Protein AF-A0A7S1K9F6-F1 (afdb_monomer)

Organism: NCBI:txid1169539

Radius of gyration: 15.95 Å; Cα contacts (8 Å, |Δi|>4): 197; chains: 1; bounding box: 47×37×34 Å

Solvent-accessible surface area (backbone atoms only — not comparable to full-atom values): 9310 Å² total; per-residue (Å²): 104,71,60,37,63,55,69,43,64,50,98,87,66,49,78,77,45,76,51,48,34,28,74,76,73,69,38,85,60,30,39,78,75,42,39,71,49,45,52,52,53,31,55,74,69,79,49,54,78,90,71,50,79,62,46,80,46,68,51,40,90,51,63,62,56,72,47,58,73,45,38,68,60,39,32,76,72,64,76,41,64,74,67,62,71,31,58,66,50,62,43,74,95,46,51,53,34,37,36,34,39,63,47,50,58,49,53,72,48,56,81,70,47,97,60,95,79,82,89,84,84,89,88,75,96,75,57,55,52,68,74,61,69,71,53,81,65,83,84,29,59,71,50,54,71,90,65,81,117

Nearest PDB structures (foldseek):
  1nf8-assembly1_A-2  TM=2.575E-01  e=3.996E+00  Pseudomonas aeruginosa

Mean predicted aligned error: 3.93 Å

pLDDT: mean 92.15, std 7.91, range [50.22, 98.25]

Secondary structure (DSSP, 8-state):
--S-EEEEE-TTS-EEEEEEHHHHH--TT--S--HHHHHHHHHHTT--GGG---EEE--TTS-HHHHHHHHHHHHHTTSS-GGGGSHHHH-TTS-EEEE-HHHHHHHHHHTT-SSSS-------S----HHHHT---TTSEEE-GGG--

Structure (mmCIF, N/CA/C/O backbone):
data_AF-A0A7S1K9F6-F1
#
_entry.id   AF-A0A7S1K9F6-F1
#
loop_
_atom_site.group_PDB
_atom_site.id
_atom_site.type_symbol
_atom_site.label_atom_id
_atom_site.label_alt_id
_atom_site.label_comp_id
_atom_site.label_asym_id
_atom_site.label_entity_id
_atom_site.label_seq_id
_atom_site.pdbx_PDB_ins_code
_atom_site.Cartn_x
_atom_site.Cartn_y
_atom_site.Cartn_z
_atom_site.occupancy
_atom_site.B_iso_or_equiv
_atom_site.auth_seq_id
_atom_site.auth_comp_id
_atom_site.auth_asym_id
_atom_site.auth_atom_id
_atom_site.pdbx_PDB_model_num
ATOM 1 N N . SER A 1 1 ? 1.361 3.140 -10.688 1.00 66.00 1 SER A N 1
ATOM 2 C CA . SER A 1 1 ? -0.006 3.671 -10.829 1.00 66.00 1 SER A CA 1
ATOM 3 C C . SER A 1 1 ? 0.037 5.186 -10.764 1.00 66.00 1 SER A C 1
ATOM 5 O O . SER A 1 1 ? 1.006 5.705 -10.221 1.00 66.00 1 SER A O 1
ATOM 7 N N . HIS A 1 2 ? -0.964 5.869 -11.315 1.00 76.06 2 HIS A N 1
ATOM 8 C CA . HIS A 1 2 ? -1.337 7.203 -10.840 1.00 76.06 2 HIS A CA 1
ATOM 9 C C . HIS A 1 2 ? -2.179 7.023 -9.564 1.00 76.06 2 HIS A C 1
ATOM 11 O O . HIS A 1 2 ? -2.816 5.978 -9.427 1.00 76.06 2 HIS A O 1
ATOM 17 N N . ASP A 1 3 ? -2.120 7.969 -8.631 1.00 90.31 3 ASP A N 1
ATOM 18 C CA . ASP A 1 3 ? -2.831 7.952 -7.337 1.00 90.31 3 ASP A CA 1
ATOM 19 C C . ASP A 1 3 ? -2.247 6.979 -6.295 1.00 90.31 3 ASP A C 1
ATOM 21 O O . ASP A 1 3 ? -2.897 6.041 -5.836 1.00 90.31 3 ASP A O 1
ATOM 25 N N . ALA A 1 4 ? -0.989 7.198 -5.899 1.00 95.62 4 ALA A N 1
ATOM 26 C CA . ALA A 1 4 ? -0.436 6.509 -4.735 1.00 95.62 4 ALA A CA 1
ATOM 27 C C . ALA A 1 4 ? -1.167 6.939 -3.451 1.00 95.62 4 ALA A C 1
ATOM 29 O O . ALA A 1 4 ? -1.311 8.130 -3.166 1.00 95.62 4 ALA A O 1
ATOM 30 N N . ALA A 1 5 ? -1.598 5.959 -2.662 1.00 96.44 5 ALA A N 1
ATOM 31 C CA . ALA A 1 5 ? -2.277 6.155 -1.390 1.00 96.44 5 ALA A CA 1
ATOM 32 C C . ALA A 1 5 ? -1.915 5.024 -0.420 1.00 96.44 5 ALA A C 1
ATOM 34 O O . ALA A 1 5 ? -1.525 3.934 -0.844 1.00 96.44 5 ALA A O 1
ATOM 35 N N . CYS A 1 6 ? -2.053 5.274 0.879 1.00 96.81 6 CYS A N 1
ATOM 36 C CA . CYS A 1 6 ? -1.874 4.259 1.910 1.00 96.81 6 CYS A CA 1
ATOM 37 C C . CYS A 1 6 ? -2.853 4.471 3.067 1.00 96.81 6 CYS A C 1
ATOM 39 O O . CYS A 1 6 ? -3.421 5.553 3.242 1.00 96.81 6 CYS A O 1
ATOM 41 N N . CYS A 1 7 ? -3.039 3.424 3.864 1.00 96.94 7 CYS A N 1
ATOM 42 C CA . CYS A 1 7 ? -3.749 3.495 5.131 1.00 96.94 7 CYS A CA 1
ATOM 43 C C . CYS A 1 7 ? -3.041 2.630 6.176 1.00 96.94 7 CYS A C 1
ATOM 45 O O . CYS A 1 7 ? -2.337 1.682 5.826 1.00 96.94 7 CYS A O 1
ATOM 47 N N . ILE A 1 8 ? -3.237 2.965 7.450 1.00 97.94 8 ILE A N 1
ATOM 48 C CA . ILE A 1 8 ? -2.779 2.170 8.590 1.00 97.94 8 ILE A CA 1
ATOM 49 C C . ILE A 1 8 ? -4.010 1.708 9.356 1.00 97.94 8 ILE A C 1
ATOM 51 O O . ILE A 1 8 ? -4.857 2.515 9.748 1.00 97.94 8 ILE A O 1
ATOM 55 N N . VAL A 1 9 ? -4.075 0.402 9.585 1.00 95.94 9 VAL A N 1
ATOM 56 C CA . VAL A 1 9 ? -5.087 -0.254 10.408 1.00 95.94 9 VAL A CA 1
ATOM 57 C C . VAL A 1 9 ? -4.360 -1.025 11.501 1.00 95.94 9 VAL A C 1
ATOM 59 O O . VAL A 1 9 ? -3.366 -1.696 11.223 1.00 95.94 9 VAL A O 1
ATOM 62 N N . ASP A 1 10 ? -4.825 -0.910 12.740 1.00 95.62 10 ASP A N 1
ATOM 63 C CA . ASP A 1 10 ? -4.242 -1.660 13.850 1.00 95.62 10 ASP A CA 1
ATOM 64 C C . ASP A 1 10 ? -4.720 -3.123 13.892 1.00 95.62 10 ASP A C 1
ATOM 66 O O . ASP A 1 10 ? -5.578 -3.565 13.126 1.00 95.62 10 ASP A O 1
ATOM 70 N N . THR A 1 11 ? -4.177 -3.902 14.829 1.00 93.88 11 THR A N 1
ATOM 71 C CA . THR A 1 11 ? -4.524 -5.326 14.987 1.00 93.88 11 THR A CA 1
ATOM 72 C C . THR A 1 11 ? -5.950 -5.577 15.490 1.00 93.88 11 THR A C 1
ATOM 74 O O . THR A 1 11 ? -6.423 -6.711 15.416 1.00 93.88 11 THR A O 1
ATOM 77 N N . SER A 1 12 ? -6.650 -4.547 15.977 1.00 93.94 12 SER A N 1
ATOM 78 C CA . SER A 1 12 ? -8.070 -4.611 16.340 1.00 93.94 12 SER A CA 1
ATOM 79 C C . SER A 1 12 ? -9.001 -4.306 15.161 1.00 93.94 12 SER A C 1
ATOM 81 O O . SER A 1 12 ? -10.209 -4.515 15.269 1.00 93.94 12 SER A O 1
ATOM 83 N N . GLY A 1 13 ? -8.447 -3.845 14.033 1.00 90.44 13 GLY A N 1
ATOM 84 C CA . GLY A 1 13 ? -9.198 -3.396 12.865 1.00 90.44 13 GLY A CA 1
ATOM 85 C C . GLY A 1 13 ? -9.527 -1.900 12.879 1.00 90.44 13 GLY A C 1
ATOM 86 O O . GLY A 1 13 ? -10.276 -1.442 12.018 1.00 90.44 13 GLY A O 1
ATOM 87 N N . ALA A 1 14 ? -8.991 -1.122 13.825 1.00 92.81 14 ALA A N 1
ATOM 88 C CA . ALA A 1 14 ? -9.235 0.313 13.877 1.00 92.81 14 ALA A CA 1
ATOM 89 C C . ALA A 1 14 ? -8.390 1.047 12.829 1.00 92.81 14 ALA A C 1
ATOM 91 O O . ALA A 1 14 ? -7.176 0.861 12.737 1.00 92.81 14 ALA A O 1
ATOM 92 N N . HIS A 1 15 ? -9.034 1.915 12.050 1.00 93.94 15 HIS A N 1
ATOM 93 C CA . HIS A 1 15 ? -8.359 2.785 11.094 1.00 93.94 15 HIS A CA 1
ATOM 94 C C . HIS A 1 15 ? -7.632 3.920 11.828 1.00 93.94 15 HIS A C 1
ATOM 96 O O . HIS A 1 15 ? -8.273 4.770 12.452 1.00 93.94 15 HIS A O 1
ATOM 102 N N . LEU A 1 16 ? -6.305 3.961 11.715 1.00 96.81 16 LEU A N 1
ATOM 103 C CA . LEU A 1 16 ? -5.456 4.962 12.363 1.00 96.81 16 LEU A CA 1
ATOM 104 C C . LEU A 1 16 ? -5.086 6.116 11.426 1.00 96.81 16 LEU A C 1
ATOM 106 O O . LEU A 1 16 ? -5.004 7.262 11.860 1.00 96.81 16 LEU A O 1
ATOM 110 N N . TYR A 1 17 ? -4.883 5.824 10.140 1.00 97.44 17 TYR A N 1
ATOM 111 C CA . TYR A 1 17 ? -4.437 6.801 9.148 1.00 97.44 17 TYR A CA 1
ATOM 112 C C . TYR A 1 17 ? -4.911 6.431 7.740 1.00 97.44 17 TYR A C 1
ATOM 114 O O . TYR A 1 17 ? -4.945 5.253 7.395 1.00 97.44 17 TYR A O 1
ATOM 122 N N . GLY A 1 18 ? -5.193 7.442 6.915 1.00 96.69 18 GLY A N 1
ATOM 123 C CA . GLY A 1 18 ? -5.427 7.307 5.479 1.00 96.69 18 GLY A CA 1
ATOM 124 C C . GLY A 1 18 ? -4.932 8.551 4.745 1.00 96.69 18 GLY A C 1
ATOM 125 O O . GLY A 1 18 ? -5.219 9.673 5.171 1.00 96.69 18 GLY A O 1
ATOM 126 N N . GLY A 1 19 ? -4.185 8.363 3.657 1.00 96.50 19 GLY A N 1
ATOM 127 C CA . GLY A 1 19 ? -3.546 9.467 2.950 1.00 96.50 19 GLY A CA 1
ATOM 128 C C . GLY A 1 19 ? -3.269 9.195 1.481 1.00 96.50 19 GLY A C 1
ATOM 129 O O . GLY A 1 19 ? -3.047 8.061 1.061 1.00 96.50 19 GLY A O 1
ATOM 130 N N . GLU A 1 20 ? -3.258 10.277 0.710 1.00 97.38 20 GLU A N 1
ATOM 131 C CA . GLU A 1 20 ? -2.981 10.296 -0.725 1.00 97.38 20 GLU A CA 1
ATOM 132 C C . GLU A 1 20 ? -1.678 11.063 -0.971 1.00 97.38 20 GLU A C 1
ATOM 134 O O . GLU A 1 20 ? -1.534 12.206 -0.517 1.00 97.38 20 GLU A O 1
ATOM 139 N N . LYS A 1 21 ? -0.751 10.480 -1.740 1.00 97.06 21 LYS A N 1
ATOM 140 C CA . LYS A 1 21 ? 0.565 11.074 -2.014 1.00 97.06 21 LYS A CA 1
ATOM 141 C C . LYS A 1 21 ? 0.447 12.461 -2.638 1.00 97.06 21 LYS A C 1
ATOM 143 O O . LYS A 1 21 ? 1.154 13.375 -2.231 1.00 97.06 21 LYS A O 1
ATOM 148 N N . GLU A 1 22 ? -0.506 12.672 -3.547 1.00 97.19 22 GLU A N 1
ATOM 149 C CA . GLU A 1 22 ? -0.694 13.977 -4.193 1.00 97.19 22 GLU A CA 1
ATOM 150 C C . GLU A 1 22 ? -1.031 15.121 -3.213 1.00 97.19 22 GLU A C 1
ATOM 152 O O . GLU A 1 22 ? -0.739 16.290 -3.492 1.00 97.19 22 GLU A O 1
ATOM 157 N N . ARG A 1 23 ? -1.601 14.819 -2.034 1.00 96.69 23 ARG A N 1
ATOM 158 C CA . ARG A 1 23 ? -1.840 15.825 -0.982 1.00 96.69 23 ARG A CA 1
ATOM 159 C C . ARG A 1 23 ? -0.544 16.231 -0.288 1.00 96.69 23 ARG A C 1
ATOM 161 O O . ARG A 1 23 ? -0.401 17.413 0.041 1.00 96.69 23 ARG A O 1
ATOM 168 N N . LEU A 1 24 ? 0.366 15.274 -0.106 1.00 95.88 24 LEU A N 1
ATOM 169 C CA . LEU A 1 24 ? 1.683 15.459 0.497 1.00 95.88 24 LEU A CA 1
ATOM 170 C C . LEU A 1 24 ? 2.639 16.161 -0.474 1.00 95.88 24 LEU A C 1
ATOM 172 O O . LEU A 1 24 ? 3.146 17.240 -0.172 1.00 95.88 24 LEU A O 1
ATOM 176 N N . SER A 1 25 ? 2.819 15.600 -1.669 1.00 95.88 25 SER A N 1
ATOM 177 C CA . SER A 1 25 ? 3.785 16.083 -2.659 1.00 95.88 25 SER A CA 1
ATOM 178 C C . SER A 1 25 ? 3.324 17.329 -3.413 1.00 95.88 25 SER A C 1
ATOM 180 O O . SER A 1 25 ? 4.134 18.031 -4.019 1.00 95.88 25 SER A O 1
ATOM 182 N N . ARG A 1 26 ? 2.016 17.629 -3.378 1.00 96.50 26 ARG A N 1
ATOM 183 C CA . ARG A 1 26 ? 1.373 18.709 -4.149 1.00 96.50 26 ARG A CA 1
ATOM 184 C C . ARG A 1 26 ? 1.469 18.509 -5.666 1.00 96.50 26 ARG A C 1
ATOM 186 O O . ARG A 1 26 ? 1.198 19.447 -6.421 1.00 96.50 26 ARG A O 1
ATOM 193 N N . VAL A 1 27 ? 1.815 17.304 -6.115 1.00 96.00 27 VAL A N 1
ATOM 194 C CA . VAL A 1 27 ? 1.825 16.904 -7.521 1.00 96.00 27 VAL A CA 1
ATOM 195 C C . VAL A 1 27 ? 0.550 16.123 -7.791 1.00 96.00 27 VAL A C 1
ATOM 197 O O . VAL A 1 27 ? 0.290 15.101 -7.173 1.00 96.00 27 VAL A O 1
ATOM 200 N N . LYS A 1 28 ? -0.277 16.618 -8.707 1.00 96.69 28 LYS A N 1
ATOM 201 C CA . LYS A 1 28 ? -1.540 15.962 -9.047 1.00 96.69 28 LYS A CA 1
ATOM 202 C C . LYS A 1 28 ? -1.277 14.575 -9.650 1.00 96.69 28 LYS A C 1
ATOM 204 O O . LYS A 1 28 ? -0.464 14.466 -10.567 1.00 96.69 28 LYS A O 1
ATOM 209 N N . HIS A 1 29 ? -2.011 13.570 -9.182 1.00 94.25 29 HIS A N 1
ATOM 210 C CA . HIS A 1 29 ? -1.913 12.161 -9.562 1.00 94.25 29 HIS A CA 1
ATOM 211 C C . HIS A 1 29 ? -0.550 11.526 -9.276 1.00 94.25 29 HIS A C 1
ATOM 213 O O . HIS A 1 29 ? -0.121 10.620 -9.999 1.00 94.25 29 HIS A O 1
ATOM 219 N N . ASP A 1 30 ? 0.145 12.011 -8.244 1.00 95.38 30 ASP A N 1
ATOM 220 C CA . ASP A 1 30 ? 1.468 11.504 -7.902 1.00 95.38 30 ASP A CA 1
ATOM 221 C C . ASP A 1 30 ? 1.440 10.004 -7.594 1.00 95.38 30 ASP A C 1
ATOM 223 O O . ASP A 1 30 ? 0.557 9.487 -6.905 1.00 95.38 30 ASP A O 1
ATOM 227 N N . GLY A 1 31 ? 2.428 9.312 -8.141 1.00 92.25 31 GLY A N 1
ATOM 228 C CA . GLY A 1 31 ? 2.592 7.872 -8.067 1.00 92.25 31 GLY A CA 1
ATOM 229 C C . GLY A 1 31 ? 4.067 7.507 -7.951 1.00 92.25 31 GLY A C 1
ATOM 230 O O . GLY A 1 31 ? 4.892 8.311 -7.522 1.00 92.25 31 GLY A O 1
ATOM 231 N N . GLY A 1 32 ? 4.416 6.294 -8.374 1.00 91.50 32 GLY A N 1
ATOM 232 C CA . GLY A 1 32 ? 5.794 5.805 -8.288 1.00 91.50 32 GLY A CA 1
ATOM 233 C C . GLY A 1 32 ? 6.144 5.346 -6.874 1.00 91.50 32 GLY A C 1
ATOM 234 O O . GLY A 1 32 ? 5.395 4.556 -6.304 1.00 91.50 32 GLY A O 1
ATOM 235 N N . GLU A 1 33 ? 7.283 5.809 -6.360 1.00 92.81 33 GLU A N 1
ATOM 236 C CA . GLU A 1 33 ? 7.729 5.558 -4.984 1.00 92.81 33 GLU A CA 1
ATOM 237 C C . GLU A 1 33 ? 6.777 6.179 -3.950 1.00 92.81 33 GLU A C 1
ATOM 239 O O . GLU A 1 33 ? 6.044 7.120 -4.257 1.00 92.81 33 GLU A O 1
ATOM 244 N N . VAL A 1 34 ? 6.736 5.607 -2.755 1.00 95.00 34 VAL A N 1
ATOM 245 C CA . VAL A 1 34 ? 5.792 5.908 -1.672 1.00 95.00 34 VAL A CA 1
ATOM 246 C C . VAL A 1 34 ? 6.493 6.116 -0.330 1.00 95.00 34 VAL A C 1
ATOM 248 O O . VAL A 1 34 ? 5.814 6.209 0.687 1.00 95.00 34 VAL A O 1
ATOM 251 N N . ASP A 1 35 ? 7.823 6.182 -0.303 1.00 95.62 35 ASP A N 1
ATOM 252 C CA . ASP A 1 35 ? 8.626 6.347 0.911 1.00 95.62 35 ASP A CA 1
ATOM 253 C C . ASP A 1 35 ? 8.215 7.578 1.722 1.00 95.62 35 ASP A C 1
ATOM 255 O O . ASP A 1 35 ? 8.027 7.475 2.932 1.00 95.62 35 ASP A O 1
ATOM 259 N N . ASP A 1 36 ? 7.981 8.711 1.060 1.00 95.75 36 ASP A N 1
ATOM 260 C CA . ASP A 1 36 ? 7.513 9.948 1.689 1.00 95.75 36 ASP A CA 1
ATOM 261 C C . ASP A 1 36 ? 6.122 9.804 2.328 1.00 95.75 36 ASP A C 1
ATOM 263 O O . ASP A 1 36 ? 5.880 10.259 3.449 1.00 95.75 36 ASP A O 1
ATOM 267 N N . LEU A 1 37 ? 5.203 9.146 1.622 1.00 97.44 37 LEU A N 1
ATOM 268 C CA . LEU A 1 37 ? 3.854 8.876 2.099 1.00 97.44 37 LEU A CA 1
ATOM 269 C C . LEU A 1 37 ? 3.864 7.900 3.284 1.00 97.44 37 LEU A C 1
ATOM 271 O O . LEU A 1 37 ? 3.136 8.111 4.253 1.00 97.44 37 LEU A O 1
ATOM 275 N N . VAL A 1 38 ? 4.681 6.849 3.217 1.00 97.44 38 VAL A N 1
ATOM 276 C CA . VAL A 1 38 ? 4.808 5.829 4.268 1.00 97.44 38 VAL A CA 1
ATOM 277 C C . VAL A 1 38 ? 5.454 6.420 5.520 1.00 97.44 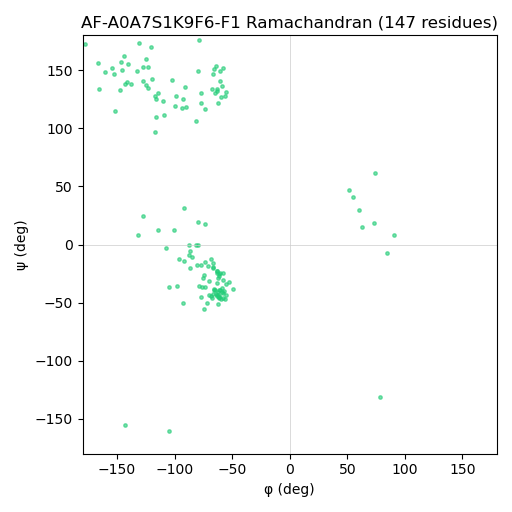38 VAL A C 1
ATOM 279 O O . VAL A 1 38 ? 4.936 6.210 6.618 1.00 97.44 38 VAL A O 1
ATOM 282 N N . ASP A 1 39 ? 6.525 7.203 5.370 1.00 97.25 39 ASP A N 1
ATOM 283 C CA . ASP A 1 39 ? 7.178 7.914 6.476 1.00 97.25 39 ASP A CA 1
ATOM 284 C C . ASP A 1 39 ? 6.197 8.851 7.193 1.00 97.25 39 ASP A C 1
ATOM 286 O O . ASP A 1 39 ? 6.065 8.826 8.422 1.00 97.25 39 ASP A O 1
ATOM 290 N N . GLN A 1 40 ? 5.423 9.626 6.426 1.00 97.81 40 GLN A N 1
ATOM 291 C CA . GLN A 1 40 ? 4.426 10.531 6.987 1.00 97.81 40 GLN A CA 1
ATOM 292 C C . GLN A 1 40 ? 3.283 9.776 7.683 1.00 97.81 40 GLN A C 1
ATOM 294 O O . GLN A 1 40 ? 2.831 10.214 8.746 1.00 97.81 40 GLN A O 1
ATOM 299 N N . ALA A 1 41 ? 2.829 8.653 7.121 1.00 98.12 41 ALA A N 1
ATOM 300 C CA . ALA A 1 41 ? 1.792 7.818 7.717 1.00 98.12 41 ALA A CA 1
ATOM 301 C C . ALA A 1 41 ? 2.241 7.242 9.068 1.00 98.12 41 ALA A C 1
ATOM 303 O O . ALA A 1 41 ? 1.545 7.429 10.066 1.00 98.12 41 ALA A O 1
ATOM 304 N N . LEU A 1 42 ? 3.422 6.617 9.124 1.00 98.25 42 LEU A N 1
ATOM 305 C CA . LEU A 1 42 ? 3.994 6.053 10.352 1.00 98.25 42 LEU A CA 1
ATOM 306 C C . LEU A 1 42 ? 4.231 7.132 11.416 1.00 98.25 42 LEU A C 1
ATOM 308 O O . LEU A 1 42 ? 3.786 6.990 12.556 1.00 98.25 42 LEU A O 1
ATOM 312 N N . THR A 1 43 ? 4.818 8.265 11.019 1.00 98.12 43 THR A N 1
ATOM 313 C CA . THR A 1 43 ? 5.034 9.415 11.909 1.00 98.12 43 THR A CA 1
ATOM 314 C C . THR A 1 43 ? 3.720 9.939 12.495 1.00 98.12 43 THR A C 1
ATOM 316 O O . THR A 1 43 ? 3.670 10.329 13.660 1.00 98.12 43 THR A O 1
ATOM 319 N N . SER A 1 44 ? 2.630 9.944 11.718 1.00 97.88 44 SER A N 1
ATOM 320 C CA . SER A 1 44 ? 1.332 10.459 12.180 1.00 97.88 44 SER A CA 1
ATOM 321 C C . SER A 1 44 ? 0.688 9.633 13.299 1.00 97.88 44 SER A C 1
ATOM 323 O O . SER A 1 44 ? -0.172 10.152 14.012 1.00 97.88 44 SER A O 1
ATOM 325 N N . VAL A 1 45 ? 1.114 8.377 13.462 1.00 98.00 45 VAL A N 1
ATOM 326 C CA . VAL A 1 45 ? 0.606 7.438 14.473 1.00 98.00 45 VAL A CA 1
ATOM 327 C C . VAL A 1 45 ? 1.668 7.057 15.513 1.00 98.00 45 VAL A C 1
ATOM 329 O O . VAL A 1 45 ? 1.442 6.130 16.283 1.00 98.00 45 VAL A O 1
ATOM 332 N N . ASP A 1 46 ? 2.795 7.782 15.553 1.00 98.06 46 ASP A N 1
ATOM 333 C CA . ASP A 1 46 ? 3.935 7.533 16.454 1.00 98.06 46 ASP A CA 1
ATOM 334 C C . ASP A 1 46 ? 4.491 6.097 16.340 1.00 98.06 46 ASP A C 1
ATOM 336 O O . ASP A 1 46 ? 4.808 5.451 17.337 1.00 98.06 46 ASP A O 1
ATOM 340 N N . ALA A 1 47 ? 4.572 5.583 15.107 1.00 97.62 47 ALA A N 1
ATOM 341 C CA . ALA A 1 47 ? 5.066 4.244 14.791 1.00 97.62 47 ALA A CA 1
ATOM 342 C C . ALA A 1 47 ? 6.285 4.285 13.861 1.00 97.62 47 ALA A C 1
ATOM 344 O O . ALA A 1 47 ? 6.632 5.311 13.274 1.00 97.62 47 ALA A O 1
ATOM 345 N N . THR A 1 48 ? 6.920 3.130 13.698 1.00 97.12 48 THR A N 1
ATOM 346 C CA . THR A 1 48 ? 8.057 2.899 12.804 1.00 97.12 48 THR A CA 1
ATOM 347 C C . THR A 1 48 ? 7.826 1.653 11.947 1.00 97.12 48 THR A C 1
ATOM 349 O O . THR A 1 48 ? 6.865 0.913 12.152 1.00 97.12 48 THR A O 1
ATOM 352 N N . LEU A 1 49 ? 8.714 1.385 10.980 1.00 96.19 49 LEU A N 1
ATOM 353 C CA . LEU A 1 49 ? 8.642 0.153 10.182 1.00 96.19 49 LEU A CA 1
ATOM 354 C C . LEU A 1 49 ? 8.704 -1.121 11.039 1.00 96.19 49 LEU A C 1
ATOM 356 O O . LEU A 1 49 ? 8.095 -2.119 10.662 1.00 96.19 49 LEU A O 1
ATOM 360 N N . ASP A 1 50 ? 9.390 -1.087 12.185 1.00 96.50 50 ASP A N 1
ATOM 361 C CA . ASP A 1 50 ? 9.510 -2.240 13.087 1.00 96.50 50 ASP A CA 1
ATOM 362 C C . ASP A 1 50 ? 8.164 -2.626 13.731 1.00 96.50 50 ASP A C 1
ATOM 364 O O . ASP A 1 50 ? 7.984 -3.767 14.159 1.00 96.50 50 ASP A O 1
ATOM 368 N N . ASP A 1 51 ? 7.198 -1.702 13.758 1.00 97.12 51 ASP A N 1
ATOM 369 C CA . ASP A 1 51 ? 5.847 -1.929 14.277 1.00 97.12 51 ASP A CA 1
ATOM 370 C C . ASP A 1 51 ? 4.902 -2.541 13.221 1.00 97.12 51 ASP A C 1
ATOM 372 O O . ASP A 1 51 ? 3.792 -2.983 13.538 1.00 97.12 51 ASP A O 1
ATOM 376 N N . VAL A 1 52 ? 5.320 -2.588 11.950 1.00 97.62 52 VAL A N 1
ATOM 377 C CA . VAL A 1 52 ? 4.490 -3.066 10.839 1.00 97.62 52 VAL A CA 1
ATOM 378 C C . VAL A 1 52 ? 4.516 -4.593 10.770 1.00 97.62 52 VAL A C 1
ATOM 380 O O . VAL A 1 52 ? 5.471 -5.214 10.308 1.00 97.62 52 VAL A O 1
ATOM 383 N N . ALA A 1 53 ? 3.412 -5.220 11.175 1.00 96.94 53 ALA A N 1
ATOM 384 C CA . ALA A 1 53 ? 3.280 -6.679 11.165 1.00 96.94 53 ALA A CA 1
ATOM 385 C C . ALA A 1 53 ? 3.065 -7.279 9.761 1.00 96.94 53 ALA A C 1
ATOM 387 O O . ALA A 1 53 ? 3.403 -8.440 9.520 1.00 96.94 53 ALA A O 1
ATOM 388 N N . MET A 1 54 ? 2.448 -6.524 8.849 1.00 96.50 54 MET A N 1
ATOM 389 C CA . MET A 1 54 ? 2.123 -6.967 7.495 1.00 96.50 54 MET A CA 1
ATOM 390 C C . MET A 1 54 ? 1.882 -5.767 6.585 1.00 96.50 54 MET A C 1
ATOM 392 O O . MET A 1 54 ? 1.340 -4.752 7.015 1.00 96.50 54 MET A O 1
ATOM 396 N N . VAL A 1 55 ? 2.215 -5.928 5.309 1.00 96.94 55 VAL A N 1
ATOM 397 C CA . VAL A 1 55 ? 1.932 -4.954 4.257 1.00 96.94 55 VAL A CA 1
ATOM 398 C C . VAL A 1 55 ? 0.979 -5.573 3.235 1.00 96.94 55 VAL A C 1
ATOM 400 O O . VAL A 1 55 ? 1.229 -6.655 2.702 1.00 96.94 55 VAL A O 1
ATOM 403 N N . VAL A 1 56 ? -0.141 -4.894 2.981 1.00 96.00 56 VAL A N 1
ATOM 404 C CA . VAL A 1 56 ? -1.128 -5.278 1.963 1.00 96.00 56 VAL A CA 1
ATOM 405 C C . VAL A 1 56 ? -1.058 -4.267 0.829 1.00 96.00 56 VAL A C 1
ATOM 407 O O . VAL A 1 56 ? -1.202 -3.070 1.060 1.00 96.00 56 VAL A O 1
ATOM 410 N N . GLN A 1 57 ? -0.821 -4.738 -0.392 1.00 95.06 57 GLN A N 1
ATOM 411 C CA . GLN A 1 57 ? -0.572 -3.870 -1.542 1.00 95.06 57 GLN A CA 1
ATOM 412 C C . GLN A 1 57 ? -1.493 -4.222 -2.709 1.00 95.06 57 GLN A C 1
ATOM 414 O O . GLN A 1 57 ? -1.917 -5.366 -2.878 1.00 95.06 57 GLN A O 1
ATOM 419 N N . SER A 1 58 ? -1.783 -3.230 -3.547 1.00 94.12 58 SER A N 1
ATOM 420 C CA . SER A 1 58 ? -2.573 -3.404 -4.762 1.00 94.12 58 SER A CA 1
ATOM 421 C C . SER A 1 58 ? -2.031 -2.521 -5.879 1.00 94.12 58 SER A C 1
ATOM 423 O O . SER A 1 58 ? -1.669 -1.367 -5.650 1.00 94.12 58 SER A O 1
ATOM 425 N N . ASN A 1 59 ? -1.966 -3.059 -7.096 1.00 93.38 59 ASN A N 1
ATOM 426 C CA . ASN A 1 59 ? -1.618 -2.303 -8.292 1.00 93.38 59 ASN A CA 1
ATOM 427 C C . ASN A 1 59 ? -2.274 -2.946 -9.515 1.00 93.38 59 ASN A C 1
ATOM 429 O O . ASN A 1 59 ? -1.901 -4.038 -9.936 1.00 93.38 59 ASN A O 1
ATOM 433 N N . HIS A 1 60 ? -3.198 -2.221 -10.141 1.00 90.81 60 HIS A N 1
ATOM 434 C CA . HIS A 1 60 ? -3.945 -2.740 -11.284 1.00 90.81 60 HIS A CA 1
ATOM 435 C C . HIS A 1 60 ? -3.104 -2.872 -12.569 1.00 90.81 60 HIS A C 1
ATOM 437 O O . HIS A 1 60 ? -3.479 -3.597 -13.489 1.00 90.81 60 HIS A O 1
ATOM 443 N N . HIS A 1 61 ? -1.953 -2.192 -12.663 1.00 91.25 61 HIS A N 1
ATOM 444 C CA . HIS A 1 61 ? -1.119 -2.232 -13.871 1.00 91.25 61 HIS A CA 1
ATOM 445 C C . HIS A 1 61 ? -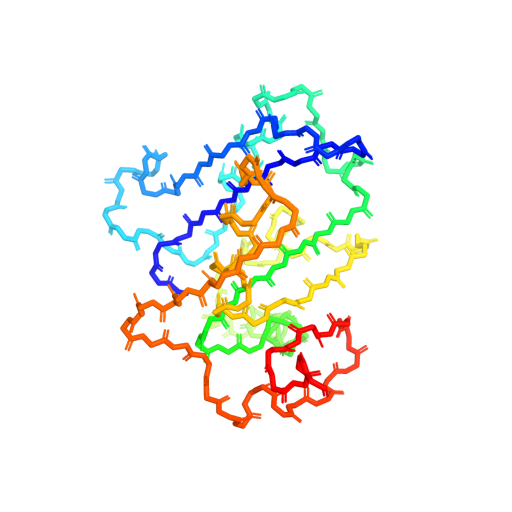0.272 -3.508 -13.973 1.00 91.25 61 HIS A C 1
ATOM 447 O O . HIS A 1 61 ? -0.005 -3.987 -15.077 1.00 91.25 61 HIS A O 1
ATOM 453 N N . PHE A 1 62 ? 0.207 -4.024 -12.840 1.00 91.25 62 PHE A N 1
ATOM 454 C CA . PHE A 1 62 ? 1.081 -5.191 -12.763 1.00 91.25 62 PHE A CA 1
ATOM 455 C C . PHE A 1 62 ? 1.168 -5.715 -11.326 1.00 91.25 62 PHE A C 1
ATOM 457 O O . PHE A 1 62 ? 1.028 -4.960 -10.369 1.00 91.25 62 PHE A O 1
ATOM 464 N N . ARG A 1 63 ? 1.502 -7.002 -11.198 1.00 92.00 63 ARG A N 1
ATOM 465 C CA . ARG A 1 63 ? 1.810 -7.666 -9.925 1.00 92.00 63 ARG A CA 1
ATOM 466 C C . ARG A 1 63 ? 3.047 -7.062 -9.257 1.00 92.00 63 ARG A C 1
ATOM 468 O O . ARG A 1 63 ? 4.081 -6.910 -9.912 1.00 92.00 63 ARG A O 1
ATOM 475 N N . ILE A 1 64 ? 2.950 -6.763 -7.965 1.00 93.00 64 ILE A N 1
ATOM 476 C CA . ILE A 1 64 ? 3.979 -6.027 -7.218 1.00 93.00 64 ILE A CA 1
ATOM 477 C C . ILE A 1 64 ? 5.163 -6.934 -6.885 1.00 93.00 64 ILE A C 1
ATOM 479 O O . ILE A 1 64 ? 6.297 -6.554 -7.165 1.00 93.00 64 ILE A O 1
ATOM 483 N N . ALA A 1 65 ? 4.936 -8.163 -6.413 1.00 91.81 65 ALA A N 1
ATOM 484 C CA . ALA A 1 65 ? 6.038 -9.050 -6.045 1.00 91.81 65 ALA A CA 1
ATOM 485 C C . ALA A 1 65 ? 6.984 -9.392 -7.224 1.00 91.81 65 ALA A C 1
ATOM 487 O O . ALA A 1 65 ? 8.196 -9.243 -7.071 1.00 91.81 65 ALA A O 1
ATOM 488 N N . PRO A 1 66 ? 6.506 -9.746 -8.441 1.00 92.19 66 PRO A N 1
ATOM 489 C CA . PRO A 1 66 ? 7.388 -9.909 -9.602 1.00 92.19 66 PRO A CA 1
ATOM 490 C C . PRO A 1 66 ? 8.128 -8.632 -10.017 1.00 92.19 66 PRO A C 1
ATOM 492 O O . PRO A 1 66 ? 9.185 -8.714 -10.649 1.00 92.19 66 PRO A O 1
ATOM 495 N N . PHE A 1 67 ? 7.544 -7.458 -9.757 1.00 92.56 67 PHE A N 1
ATOM 496 C CA . PHE A 1 67 ? 8.181 -6.175 -10.036 1.00 92.56 67 PHE A CA 1
ATOM 497 C C . PHE A 1 67 ? 9.329 -5.924 -9.055 1.00 92.56 67 PHE A C 1
ATOM 499 O O . PHE A 1 67 ? 10.452 -5.675 -9.496 1.00 92.56 67 PHE A O 1
ATOM 506 N N . GLU A 1 68 ? 9.075 -6.077 -7.756 1.00 93.25 68 GLU A N 1
ATOM 507 C CA . GLU A 1 68 ? 10.076 -5.929 -6.698 1.00 93.25 68 GLU A CA 1
ATOM 508 C C . GLU A 1 68 ? 11.230 -6.933 -6.845 1.00 93.25 68 GLU A C 1
ATOM 510 O O . GLU A 1 68 ? 12.387 -6.540 -6.717 1.00 93.25 68 GLU A O 1
ATOM 515 N N . ASP A 1 69 ? 10.960 -8.184 -7.238 1.00 92.38 69 ASP A N 1
ATOM 516 C CA . ASP A 1 69 ? 11.995 -9.200 -7.506 1.00 92.38 69 ASP A CA 1
ATOM 517 C C . ASP A 1 69 ? 13.031 -8.746 -8.547 1.00 92.38 69 ASP A C 1
ATOM 519 O O . ASP A 1 69 ? 14.211 -9.100 -8.492 1.00 92.38 69 ASP A O 1
ATOM 523 N N . ARG A 1 70 ? 12.588 -7.965 -9.537 1.00 94.44 70 ARG A N 1
ATOM 524 C CA . ARG A 1 70 ? 13.434 -7.467 -10.632 1.00 94.44 70 ARG A CA 1
ATOM 525 C C . ARG A 1 70 ? 14.051 -6.111 -10.315 1.00 94.44 70 ARG A C 1
ATOM 527 O O . ARG A 1 70 ? 14.971 -5.684 -11.019 1.00 94.44 70 ARG A O 1
ATOM 534 N N . LEU A 1 71 ? 13.554 -5.434 -9.285 1.00 94.88 71 LEU A N 1
ATOM 535 C CA . LEU A 1 71 ? 13.874 -4.049 -8.982 1.00 94.88 71 LEU A CA 1
ATOM 536 C C . LEU A 1 71 ? 15.355 -3.833 -8.636 1.00 94.88 71 LEU A C 1
ATOM 538 O O . LEU A 1 71 ? 15.933 -2.914 -9.216 1.00 94.88 71 LEU A O 1
ATOM 542 N N . PRO A 1 72 ? 16.039 -4.689 -7.839 1.00 95.12 72 PRO A N 1
ATOM 543 C CA . PRO A 1 72 ? 17.474 -4.530 -7.584 1.00 95.12 72 PRO A CA 1
ATOM 544 C C . PRO A 1 72 ? 18.314 -4.536 -8.866 1.00 95.12 72 PRO A C 1
ATOM 546 O O . PRO A 1 72 ? 19.218 -3.716 -9.040 1.00 95.12 72 PRO A O 1
ATOM 549 N N . TRP A 1 73 ? 17.989 -5.434 -9.802 1.00 96.81 73 TRP A N 1
ATOM 550 C CA . TRP A 1 73 ? 18.670 -5.479 -11.092 1.00 96.81 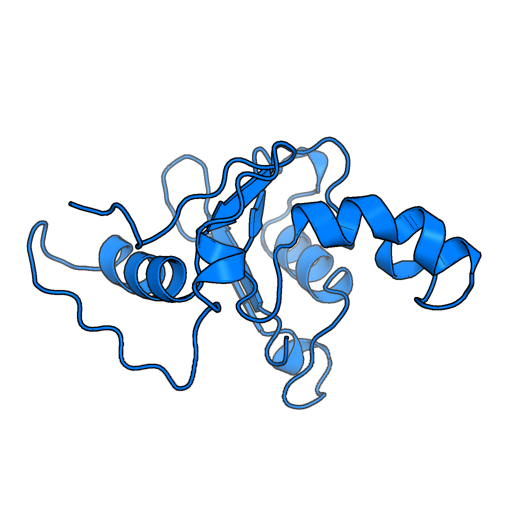73 TRP A CA 1
ATOM 551 C C . TRP A 1 73 ? 18.341 -4.237 -11.925 1.00 96.81 73 TRP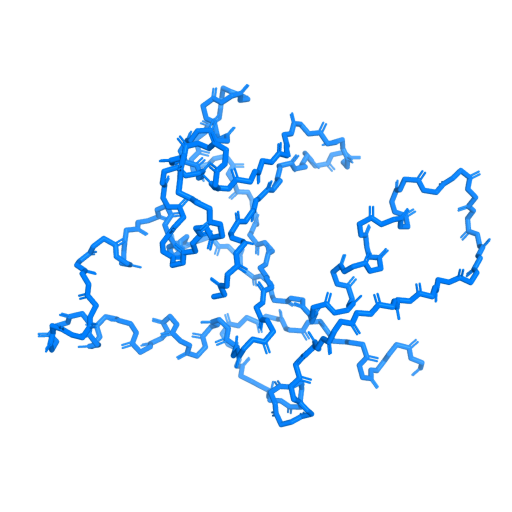 A C 1
ATOM 553 O O . TRP A 1 73 ? 19.253 -3.589 -12.432 1.00 96.81 73 TRP A O 1
ATOM 563 N N . ALA A 1 74 ? 17.069 -3.847 -12.011 1.00 96.75 74 ALA A N 1
ATOM 564 C CA . ALA A 1 74 ? 16.650 -2.673 -12.770 1.00 96.75 74 ALA A CA 1
ATOM 565 C C . ALA A 1 74 ? 17.280 -1.363 -12.248 1.00 96.75 74 ALA A C 1
ATOM 567 O O . ALA A 1 74 ? 17.724 -0.540 -13.051 1.00 96.75 74 ALA A O 1
ATOM 568 N N . VAL A 1 75 ? 17.401 -1.199 -10.927 1.00 97.06 75 VAL A N 1
ATOM 569 C CA . VAL A 1 75 ? 18.121 -0.082 -10.291 1.00 97.06 75 VAL A CA 1
ATOM 570 C C . VAL A 1 75 ? 19.607 -0.112 -10.652 1.00 97.06 75 VAL A C 1
ATOM 572 O O . VAL A 1 75 ? 20.160 0.914 -11.039 1.00 97.06 75 VAL A O 1
ATOM 575 N N . SER A 1 76 ? 20.259 -1.283 -10.622 1.00 97.12 76 SER A N 1
ATOM 576 C CA . SER A 1 76 ? 21.676 -1.401 -11.016 1.00 97.12 76 SER A CA 1
ATOM 577 C C . SER A 1 76 ? 21.941 -1.014 -12.478 1.00 97.12 76 SER A C 1
ATOM 579 O O . SER A 1 76 ? 23.042 -0.579 -12.810 1.00 97.12 76 SER A O 1
ATOM 581 N N . GLN A 1 77 ? 20.935 -1.163 -13.348 1.00 97.81 77 GLN A N 1
ATOM 582 C CA . GLN A 1 77 ? 20.987 -0.750 -14.754 1.00 97.81 77 GLN A CA 1
ATOM 583 C C . GLN A 1 77 ? 20.564 0.714 -14.968 1.00 97.81 77 GLN A C 1
ATOM 585 O O . GLN A 1 77 ? 20.561 1.192 -16.100 1.00 97.81 77 GLN A O 1
ATOM 590 N N . GLY A 1 78 ? 20.194 1.433 -13.904 1.00 96.69 78 GLY A N 1
ATOM 591 C CA . GLY A 1 78 ? 19.743 2.823 -13.973 1.00 96.69 78 GLY A CA 1
ATOM 592 C C . GLY A 1 78 ? 18.343 3.004 -14.565 1.00 96.69 78 GLY A C 1
ATOM 593 O O . GLY A 1 78 ? 18.005 4.108 -14.985 1.00 96.69 78 GLY A O 1
ATOM 594 N N . HIS A 1 79 ? 17.520 1.949 -14.621 1.00 96.25 79 HIS A N 1
ATOM 595 C CA . HIS A 1 79 ? 16.125 2.059 -15.067 1.00 96.25 79 HIS A CA 1
ATOM 596 C C . HIS A 1 79 ? 15.220 2.721 -14.023 1.00 96.25 79 HIS A C 1
ATOM 598 O O . HIS A 1 79 ? 14.221 3.333 -14.393 1.00 96.25 79 HIS A O 1
ATOM 604 N N . TYR A 1 80 ? 15.585 2.613 -12.744 1.00 95.38 80 TYR A N 1
ATOM 605 C CA . TYR A 1 80 ? 14.900 3.252 -11.624 1.00 95.38 80 TYR A CA 1
ATOM 606 C C . TYR A 1 80 ? 15.915 3.937 -10.698 1.00 95.38 80 TYR A C 1
ATOM 608 O O . TYR A 1 80 ? 17.051 3.459 -10.591 1.00 95.38 80 TYR A O 1
ATOM 616 N N . PRO A 1 81 ? 15.530 5.035 -10.022 1.00 94.88 81 PRO A N 1
ATOM 617 C CA . PRO A 1 81 ? 16.336 5.640 -8.966 1.00 94.88 81 PRO A CA 1
ATOM 618 C C . PRO A 1 81 ? 16.637 4.651 -7.824 1.00 94.88 81 PRO A C 1
ATOM 620 O O . PRO A 1 81 ? 15.812 3.780 -7.548 1.00 94.88 81 PRO A O 1
ATOM 623 N N . PRO A 1 82 ? 17.764 4.798 -7.102 1.00 95.00 82 PRO A N 1
ATOM 624 C CA . PRO A 1 82 ? 18.069 3.959 -5.940 1.00 95.00 82 PRO A CA 1
ATOM 625 C C . PRO A 1 82 ? 17.022 4.003 -4.819 1.00 95.00 82 PRO A C 1
ATOM 627 O O . PRO A 1 82 ? 16.916 3.044 -4.066 1.00 95.00 82 PRO A O 1
ATOM 630 N N . SER A 1 83 ? 16.234 5.074 -4.717 1.00 94.00 83 SER A N 1
ATOM 631 C CA . SER A 1 83 ? 15.152 5.207 -3.732 1.00 94.00 83 SER A CA 1
ATOM 632 C C . SER A 1 83 ? 14.036 4.171 -3.913 1.00 94.00 83 SER A C 1
ATOM 634 O O . SER A 1 83 ? 13.397 3.787 -2.941 1.00 94.00 83 SER A O 1
ATOM 636 N N . TYR A 1 84 ? 13.866 3.593 -5.108 1.00 95.06 84 TYR A N 1
ATOM 637 C CA . TYR A 1 84 ? 12.870 2.539 -5.341 1.00 95.06 84 TYR A CA 1
ATOM 638 C C . TYR A 1 84 ? 13.119 1.263 -4.524 1.00 95.06 84 TYR A C 1
ATOM 640 O O . TYR A 1 84 ? 12.188 0.493 -4.320 1.00 95.06 84 TYR A O 1
ATOM 648 N N . ILE A 1 85 ? 14.355 1.019 -4.077 1.00 95.44 85 ILE A N 1
ATOM 649 C CA . ILE A 1 85 ? 14.702 -0.112 -3.198 1.00 95.44 85 ILE A CA 1
ATOM 650 C C . ILE A 1 85 ? 14.844 0.305 -1.728 1.00 95.44 85 ILE A C 1
ATOM 652 O O . ILE A 1 85 ? 15.368 -0.467 -0.925 1.00 95.44 85 ILE A O 1
ATOM 656 N N . ASP A 1 86 ? 14.402 1.514 -1.372 1.00 95.19 86 ASP A N 1
ATOM 657 C CA . ASP A 1 86 ? 14.358 1.973 0.014 1.00 95.19 86 ASP A CA 1
ATOM 658 C C . ASP A 1 86 ? 13.439 1.066 0.860 1.00 95.19 86 ASP A C 1
ATOM 660 O O . ASP A 1 86 ? 12.386 0.643 0.368 1.00 95.19 86 ASP A O 1
ATOM 664 N N . PRO A 1 87 ? 13.788 0.744 2.120 1.00 94.62 87 PRO A N 1
ATOM 665 C CA . PRO A 1 87 ? 12.939 -0.062 2.996 1.00 94.62 87 PRO A CA 1
ATOM 666 C C . 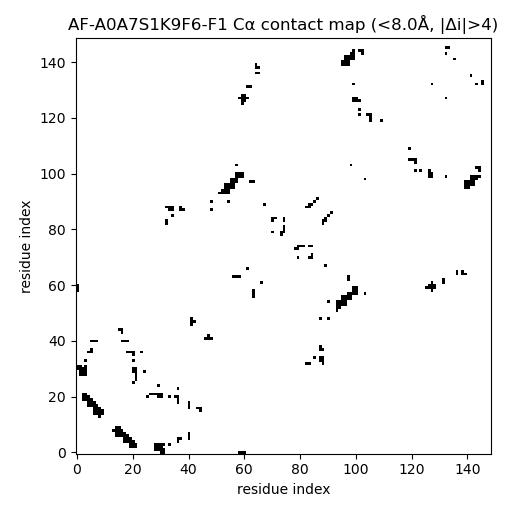PRO A 1 87 ? 11.498 0.442 3.146 1.00 94.62 87 PRO A C 1
ATOM 668 O O . PRO A 1 87 ? 10.600 -0.389 3.267 1.00 94.62 87 PRO A O 1
ATOM 671 N N . LEU A 1 88 ? 11.261 1.757 3.089 1.00 95.19 88 LEU A N 1
ATOM 672 C CA . LEU A 1 88 ? 9.920 2.357 3.132 1.00 95.19 88 LEU A CA 1
ATOM 673 C C . LEU A 1 88 ? 9.138 2.171 1.821 1.00 95.19 88 LEU A C 1
ATOM 675 O O . LEU A 1 88 ? 7.922 2.335 1.806 1.00 95.19 88 LEU A O 1
ATOM 679 N N . ASN A 1 89 ? 9.816 1.794 0.733 1.00 95.25 89 ASN A N 1
ATOM 680 C CA . ASN A 1 89 ? 9.206 1.447 -0.549 1.00 95.25 89 ASN A CA 1
ATOM 681 C C . ASN A 1 89 ? 8.936 -0.058 -0.680 1.00 95.25 89 ASN A C 1
ATOM 683 O O . ASN A 1 89 ? 7.835 -0.462 -1.050 1.00 95.25 89 ASN A O 1
ATOM 687 N N . ILE A 1 90 ? 9.943 -0.893 -0.399 1.00 94.31 90 ILE A N 1
ATOM 688 C CA . ILE A 1 90 ? 9.883 -2.344 -0.674 1.00 94.31 90 ILE A CA 1
ATOM 689 C C . ILE A 1 90 ? 9.471 -3.195 0.530 1.00 94.31 90 ILE A C 1
ATOM 691 O O . ILE A 1 90 ? 9.214 -4.396 0.372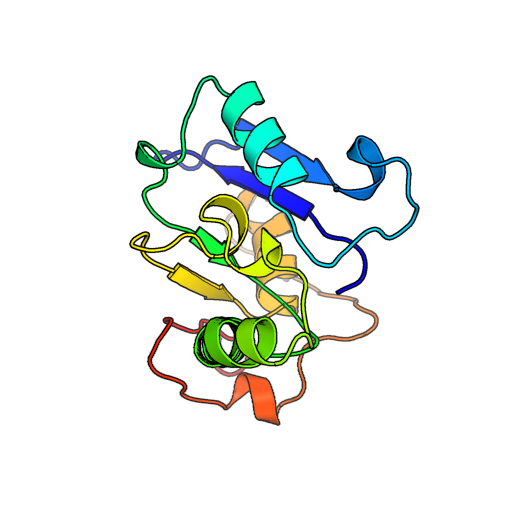 1.00 94.31 90 ILE A O 1
ATOM 695 N N . PHE A 1 91 ? 9.459 -2.609 1.732 1.00 94.62 91 PHE A N 1
ATOM 696 C CA . PHE A 1 91 ? 9.110 -3.280 2.988 1.00 94.62 91 PHE A CA 1
ATOM 697 C C . PHE A 1 91 ? 9.892 -4.588 3.192 1.00 94.62 91 PHE A C 1
ATOM 699 O O . PHE A 1 91 ? 9.332 -5.654 3.461 1.00 94.62 91 PHE A O 1
ATOM 706 N N . ALA A 1 92 ? 11.210 -4.533 2.977 1.00 89.12 92 ALA A N 1
ATOM 707 C CA . ALA A 1 92 ? 12.066 -5.714 3.006 1.00 89.12 92 ALA A CA 1
ATOM 708 C C . ALA A 1 92 ? 12.004 -6.417 4.373 1.00 89.12 92 ALA A C 1
ATOM 710 O O . ALA A 1 92 ? 12.241 -5.806 5.408 1.00 89.12 92 ALA A O 1
ATOM 711 N N . GLY A 1 93 ? 11.719 -7.721 4.365 1.00 90.12 93 GLY A N 1
ATOM 712 C CA . GLY A 1 93 ? 11.618 -8.532 5.584 1.00 90.12 93 GLY A CA 1
ATOM 713 C C . GLY A 1 93 ? 10.254 -8.491 6.280 1.00 90.12 93 GLY A C 1
ATOM 714 O O . GLY A 1 93 ? 10.034 -9.292 7.186 1.00 90.12 93 GLY A O 1
ATOM 715 N N . ILE A 1 94 ? 9.325 -7.641 5.834 1.00 94.94 94 ILE A N 1
ATOM 716 C CA . ILE A 1 94 ? 7.955 -7.590 6.354 1.00 94.94 94 ILE A CA 1
ATOM 717 C C . ILE A 1 94 ? 7.066 -8.529 5.517 1.00 94.94 94 ILE A C 1
ATOM 719 O O . ILE A 1 94 ? 7.166 -8.529 4.285 1.00 94.94 94 ILE A O 1
ATOM 723 N N . PRO A 1 95 ? 6.196 -9.351 6.139 1.00 94.50 95 PRO A N 1
ATOM 724 C CA . PRO A 1 95 ? 5.235 -10.174 5.411 1.00 94.50 95 PRO A CA 1
ATOM 725 C C . PRO A 1 95 ? 4.349 -9.339 4.481 1.00 94.50 95 PRO A C 1
ATOM 727 O O . PRO A 1 95 ? 3.762 -8.342 4.903 1.00 94.50 95 PRO A O 1
ATOM 730 N N . LYS A 1 96 ? 4.214 -9.775 3.225 1.00 94.19 96 LYS A N 1
ATOM 731 C CA . LYS A 1 96 ? 3.441 -9.072 2.196 1.00 94.19 96 LYS A CA 1
ATOM 732 C C . LYS A 1 96 ? 2.297 -9.910 1.648 1.00 94.19 96 LYS A C 1
ATOM 734 O O . LYS A 1 96 ? 2.440 -11.115 1.428 1.00 94.19 96 LYS A O 1
ATOM 739 N N . ARG A 1 97 ? 1.176 -9.241 1.386 1.00 93.69 97 ARG A N 1
ATOM 740 C CA . ARG A 1 97 ? 0.036 -9.769 0.635 1.00 93.69 97 ARG A CA 1
ATOM 741 C C . ARG A 1 97 ? -0.324 -8.818 -0.487 1.00 93.69 97 ARG A C 1
ATOM 743 O O . ARG A 1 97 ? -0.333 -7.603 -0.304 1.00 93.69 97 ARG 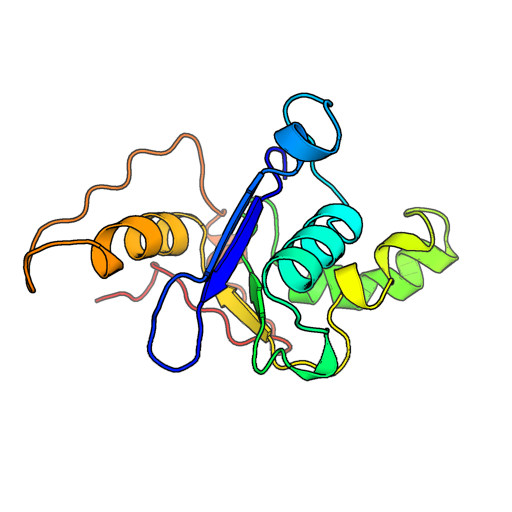A O 1
ATOM 750 N N . GLU A 1 98 ? -0.671 -9.382 -1.629 1.00 93.62 98 GLU A N 1
ATOM 751 C CA . GLU A 1 98 ? -1.251 -8.623 -2.726 1.00 93.62 98 GLU A CA 1
ATOM 752 C C . GLU A 1 98 ? -2.760 -8.863 -2.767 1.00 93.62 98 GLU A C 1
ATOM 754 O O . GLU A 1 98 ? -3.232 -9.981 -2.554 1.00 93.62 98 GLU A O 1
ATOM 759 N N . VAL A 1 99 ? -3.520 -7.818 -3.074 1.00 94.06 99 VAL A N 1
ATOM 760 C CA . VAL A 1 99 ? -4.963 -7.900 -3.319 1.00 94.06 99 VAL A CA 1
ATOM 761 C C . VAL A 1 99 ? -5.280 -7.310 -4.690 1.00 94.06 99 VAL A C 1
ATOM 763 O O . VAL A 1 99 ? -4.727 -6.273 -5.071 1.00 94.06 99 VAL A O 1
ATOM 766 N N . SER A 1 100 ? -6.159 -7.963 -5.452 1.00 94.12 100 SER A N 1
ATOM 767 C CA . SER A 1 100 ? -6.639 -7.407 -6.725 1.00 94.12 100 SER A CA 1
ATOM 768 C C . SER A 1 100 ? -7.350 -6.067 -6.510 1.00 94.12 100 SER A C 1
ATOM 770 O O . SER A 1 100 ? -7.995 -5.862 -5.481 1.00 94.12 100 SER A O 1
ATOM 772 N N . HIS A 1 101 ? -7.279 -5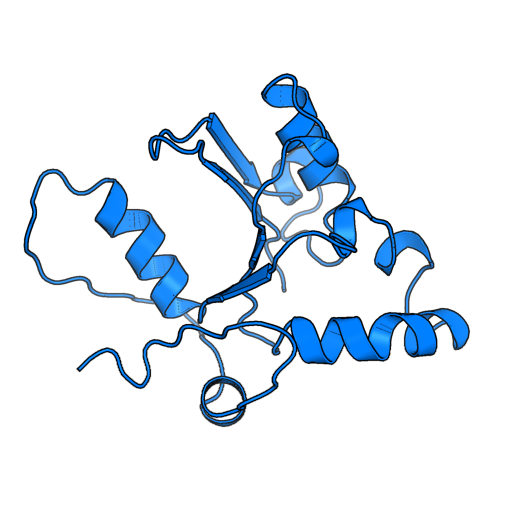.170 -7.485 1.00 94.88 101 HIS A N 1
ATOM 773 C CA . HIS A 1 101 ? -7.715 -3.783 -7.382 1.00 94.88 101 HIS A CA 1
ATOM 774 C C . HIS A 1 101 ? -9.198 -3.640 -7.042 1.00 94.88 101 HIS A C 1
ATOM 776 O O . HIS A 1 101 ? -9.563 -2.925 -6.110 1.00 94.88 101 HIS A O 1
ATOM 782 N N . HIS A 1 102 ? -10.068 -4.378 -7.730 1.00 94.88 102 HIS A N 1
ATOM 783 C CA . HIS A 1 102 ? -11.501 -4.343 -7.435 1.00 94.88 102 HIS A CA 1
ATOM 784 C C . HIS A 1 102 ? -11.845 -4.995 -6.090 1.00 94.88 102 HIS A C 1
ATOM 786 O O . HIS A 1 102 ? -12.761 -4.537 -5.405 1.00 94.88 102 HIS A O 1
ATOM 792 N N . LEU A 1 103 ? -11.084 -6.007 -5.661 1.00 94.38 103 LEU A N 1
ATOM 793 C CA . LEU A 1 103 ? -11.213 -6.552 -4.308 1.00 94.38 103 LEU A CA 1
ATOM 794 C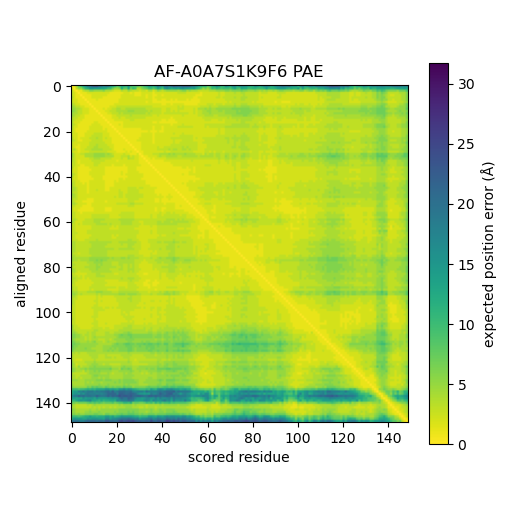 C . LEU A 1 103 ? -10.812 -5.510 -3.253 1.00 94.38 103 LEU A C 1
ATOM 796 O O . LEU A 1 103 ? -11.491 -5.390 -2.237 1.00 94.38 103 LEU A O 1
ATOM 800 N N . ALA A 1 104 ? -9.768 -4.715 -3.501 1.00 94.88 104 ALA A N 1
ATOM 801 C CA . ALA A 1 104 ? -9.398 -3.602 -2.627 1.00 94.88 104 ALA A CA 1
ATOM 802 C C . ALA A 1 104 ? -10.516 -2.545 -2.544 1.00 94.88 104 ALA A C 1
ATOM 804 O O . ALA A 1 104 ? -10.871 -2.122 -1.442 1.00 94.88 104 ALA A O 1
ATOM 805 N N . HIS A 1 105 ? -11.138 -2.185 -3.676 1.00 95.19 105 HIS A N 1
ATOM 806 C CA . HIS A 1 105 ? -12.325 -1.314 -3.691 1.00 95.19 105 HIS A CA 1
ATOM 807 C C . HIS A 1 105 ? -13.458 -1.882 -2.833 1.00 95.19 105 HIS A C 1
ATOM 809 O O . HIS A 1 105 ? -14.014 -1.161 -2.006 1.00 95.19 105 HIS A O 1
ATOM 815 N N . ALA A 1 106 ? -13.771 -3.173 -2.966 1.00 94.69 106 ALA A N 1
ATOM 816 C CA . ALA A 1 106 ? -14.797 -3.819 -2.150 1.00 94.69 106 ALA A CA 1
ATOM 817 C C . ALA A 1 106 ? -14.459 -3.784 -0.645 1.00 94.69 106 ALA A C 1
ATOM 819 O O . ALA A 1 106 ? -15.305 -3.415 0.170 1.00 94.69 106 ALA A O 1
ATOM 820 N N . TRP A 1 107 ? -13.216 -4.089 -0.260 1.00 92.50 107 TRP A N 1
ATOM 821 C CA . TRP A 1 107 ? -12.778 -4.036 1.141 1.00 92.50 107 TRP A CA 1
ATOM 822 C C . TRP A 1 107 ? -12.842 -2.635 1.747 1.00 92.50 107 TRP A C 1
ATOM 824 O O . TRP A 1 107 ? -13.152 -2.508 2.931 1.00 92.50 107 TRP A O 1
ATOM 834 N N . SER A 1 108 ? -12.602 -1.591 0.947 1.00 92.12 108 SER A N 1
ATOM 835 C CA . SER A 1 108 ? -12.656 -0.202 1.419 1.00 92.12 108 SER A CA 1
ATOM 836 C C . SER A 1 108 ? -14.040 0.211 1.936 1.00 92.12 108 SER A C 1
ATOM 838 O O . SER A 1 108 ? -14.134 1.096 2.786 1.00 92.12 108 SER A O 1
ATOM 840 N N . VAL A 1 109 ? -15.106 -0.448 1.463 1.00 91.88 109 VAL A N 1
ATOM 841 C CA . VAL A 1 109 ? -16.493 -0.143 1.844 1.00 91.88 109 VAL A CA 1
ATOM 842 C C . VAL A 1 109 ? -17.086 -1.163 2.813 1.00 91.88 109 VAL A C 1
ATOM 844 O O . VAL A 1 109 ? -17.819 -0.769 3.717 1.00 91.88 109 VAL A O 1
ATOM 847 N N . ILE A 1 110 ? -16.765 -2.457 2.669 1.00 91.88 110 ILE A N 1
ATOM 848 C CA . ILE A 1 110 ? -17.358 -3.528 3.492 1.00 91.88 110 ILE A CA 1
ATOM 849 C C . ILE A 1 110 ? -17.011 -3.348 4.972 1.00 91.88 110 ILE A C 1
ATOM 851 O O . ILE A 1 110 ? -17.875 -3.505 5.826 1.00 91.88 110 ILE A O 1
ATOM 855 N N . THR A 1 111 ? -15.773 -2.965 5.289 1.00 87.75 111 THR A N 1
ATOM 856 C CA . THR A 1 111 ? -15.314 -2.794 6.682 1.00 87.75 111 THR A CA 1
ATOM 857 C C . THR A 1 111 ? -15.994 -1.640 7.416 1.00 87.75 111 THR A C 1
ATOM 859 O O . THR A 1 111 ? -15.945 -1.572 8.641 1.00 87.75 111 THR A O 1
ATOM 862 N N . GLN A 1 112 ? -16.636 -0.737 6.675 1.00 87.69 112 GLN A N 1
ATOM 863 C CA . GLN A 1 112 ? -17.343 0.429 7.198 1.00 87.69 112 GLN A CA 1
ATOM 864 C C . GLN A 1 112 ? -18.866 0.274 7.097 1.00 87.69 112 GLN A C 1
ATOM 866 O O . GLN A 1 112 ? -19.611 1.165 7.516 1.00 87.69 112 GLN A O 1
ATOM 871 N N . ALA A 1 113 ? -19.348 -0.829 6.517 1.00 92.69 113 ALA A N 1
ATOM 872 C CA . ALA A 1 113 ? -20.768 -1.060 6.333 1.00 92.69 113 ALA A CA 1
ATOM 873 C C . ALA A 1 113 ? -21.458 -1.259 7.697 1.00 92.69 113 ALA A C 1
ATOM 875 O O . ALA A 1 113 ? -20.986 -2.040 8.521 1.00 92.69 113 ALA A O 1
ATOM 876 N N . PRO A 1 114 ? -22.609 -0.609 7.956 1.00 93.38 114 PRO A N 1
ATOM 877 C CA . PRO A 1 114 ? -23.369 -0.796 9.194 1.00 93.38 114 PRO A CA 1
ATOM 878 C C . PRO A 1 114 ? -24.229 -2.077 9.172 1.00 93.38 114 PRO A C 1
ATOM 880 O O . PRO A 1 114 ? -25.222 -2.166 9.895 1.00 93.38 114 PRO A O 1
ATOM 883 N N . PHE A 1 115 ? -23.912 -3.024 8.289 1.00 94.31 115 PHE A N 1
ATOM 884 C CA . PHE A 1 115 ? -24.656 -4.256 8.047 1.00 94.31 115 PHE A CA 1
ATOM 885 C C . PHE A 1 115 ? -23.697 -5.398 7.698 1.00 94.31 115 PHE A C 1
ATOM 887 O O . PHE A 1 115 ? -22.659 -5.169 7.084 1.00 94.31 115 PHE A O 1
ATOM 894 N N . ASP A 1 116 ? -24.087 -6.624 8.051 1.00 92.62 116 ASP A N 1
ATOM 895 C CA . ASP A 1 116 ? -23.249 -7.820 7.885 1.00 92.62 116 ASP A CA 1
ATOM 896 C C . ASP A 1 116 ? -23.387 -8.473 6.497 1.00 92.62 116 ASP A C 1
ATOM 898 O O . ASP A 1 116 ? -22.515 -9.224 6.066 1.00 92.62 116 ASP A O 1
ATOM 902 N N . GLU A 1 117 ? -24.477 -8.188 5.776 1.00 93.31 117 GLU A N 1
ATOM 903 C CA . GLU A 1 117 ? -24.771 -8.766 4.462 1.00 93.31 117 GLU A CA 1
ATOM 904 C C . GLU A 1 117 ? -25.314 -7.702 3.502 1.00 93.31 117 GLU A C 1
ATOM 906 O O . GLU A 1 117 ? -26.156 -6.875 3.862 1.00 93.31 117 GLU A O 1
ATOM 911 N N . GLY A 1 118 ? -24.854 -7.735 2.251 1.00 92.00 118 GLY A N 1
ATOM 912 C CA . GLY A 1 118 ? -25.291 -6.804 1.219 1.00 92.00 118 GLY A CA 1
ATOM 913 C C . GLY A 1 118 ? -24.652 -7.080 -0.137 1.00 92.00 118 GLY A C 1
ATOM 914 O O . GLY A 1 118 ? -23.758 -7.913 -0.272 1.00 92.00 118 GLY A O 1
ATOM 915 N N . LEU A 1 119 ? -25.124 -6.365 -1.158 1.00 93.44 119 LEU A N 1
ATOM 916 C CA . LEU A 1 119 ? -24.525 -6.386 -2.489 1.00 93.44 119 LEU A CA 1
ATOM 917 C C . LEU A 1 119 ? -23.502 -5.253 -2.607 1.00 93.44 119 LEU A C 1
ATOM 919 O O . LEU A 1 119 ? -23.853 -4.087 -2.429 1.00 93.44 119 LEU A O 1
ATOM 923 N N . VAL A 1 120 ? -22.268 -5.591 -2.979 1.00 92.88 120 VAL A N 1
ATOM 924 C CA . VAL A 1 120 ? -21.239 -4.612 -3.345 1.00 92.88 120 VAL A CA 1
ATOM 925 C C . VAL A 1 120 ? -21.172 -4.506 -4.863 1.00 92.88 120 VAL A C 1
ATOM 927 O O . VAL A 1 120 ? -21.041 -5.511 -5.559 1.00 92.88 120 VAL A O 1
ATOM 930 N N . VAL A 1 121 ? -21.263 -3.281 -5.377 1.00 94.62 121 VAL A N 1
ATOM 931 C CA . VAL A 1 121 ? -21.123 -2.985 -6.806 1.00 94.62 121 VAL A CA 1
ATOM 932 C C . VAL A 1 121 ? -19.893 -2.105 -6.990 1.00 94.62 121 VAL A C 1
ATOM 934 O O . VAL A 1 121 ? -19.903 -0.941 -6.597 1.00 94.62 121 VAL A O 1
ATOM 937 N N . VAL A 1 122 ? -18.839 -2.659 -7.591 1.00 94.50 122 VAL A N 1
ATOM 938 C CA . VAL A 1 122 ? -17.623 -1.914 -7.947 1.00 94.50 122 VAL A CA 1
ATOM 939 C C . VAL A 1 122 ? -17.794 -1.347 -9.358 1.00 94.50 122 VAL A C 1
ATOM 941 O O . VAL A 1 122 ? -17.984 -2.098 -10.313 1.00 94.50 122 VAL A O 1
ATOM 944 N N . MET A 1 123 ? -17.763 -0.018 -9.486 1.00 95.31 123 MET A N 1
ATOM 945 C CA . MET A 1 123 ? -17.839 0.699 -10.764 1.00 95.31 123 MET A CA 1
ATOM 946 C C . MET A 1 123 ? -16.539 1.466 -10.977 1.00 95.31 123 MET A C 1
ATOM 948 O O . MET A 1 123 ? -16.378 2.566 -10.454 1.00 95.31 123 MET A O 1
ATOM 952 N N . ASP A 1 124 ? -15.626 0.871 -11.734 1.00 93.88 124 ASP A N 1
ATOM 953 C CA . ASP A 1 124 ? -14.279 1.394 -11.939 1.00 93.88 124 ASP A CA 1
ATOM 954 C C . ASP A 1 124 ? -13.966 1.568 -13.433 1.00 93.88 124 ASP A C 1
ATOM 956 O O . ASP A 1 124 ? -14.616 0.974 -14.299 1.00 93.88 124 ASP A O 1
ATOM 960 N N . GLY A 1 125 ? -12.974 2.402 -13.741 1.00 92.94 125 GLY A N 1
ATOM 961 C CA . GLY A 1 125 ? -12.464 2.581 -15.094 1.00 92.94 125 GLY A CA 1
ATOM 962 C C . GLY A 1 125 ? -11.702 1.354 -15.595 1.00 92.94 125 GLY A C 1
ATOM 963 O O . GLY A 1 125 ? -11.887 0.958 -16.748 1.00 92.94 125 GLY A O 1
ATOM 964 N N . MET A 1 126 ? -10.845 0.757 -14.756 1.00 91.81 126 MET A N 1
ATOM 965 C CA . MET A 1 126 ? -10.019 -0.399 -15.121 1.00 91.81 126 MET A CA 1
ATOM 966 C C . MET A 1 126 ? -9.407 -1.090 -13.891 1.00 91.81 126 MET A C 1
ATOM 968 O O . MET A 1 126 ? -8.767 -0.439 -13.075 1.00 91.81 126 MET A O 1
ATOM 972 N N . GLY A 1 127 ? -9.495 -2.423 -13.846 1.00 91.25 127 GLY A N 1
ATOM 973 C CA . GLY A 1 127 ? -8.740 -3.275 -12.919 1.00 91.25 127 GLY A CA 1
ATOM 974 C C . GLY A 1 127 ? -7.582 -4.015 -13.600 1.00 91.25 127 GLY A C 1
ATOM 975 O O . GLY A 1 127 ? -7.129 -3.653 -14.688 1.00 91.25 127 GLY A O 1
ATOM 976 N N . GLU A 1 128 ? -7.102 -5.087 -12.978 1.00 92.19 128 GLU A N 1
ATOM 977 C CA . GLU A 1 128 ? -6.064 -5.941 -13.548 1.00 92.19 128 GLU A CA 1
ATOM 978 C C . GLU A 1 128 ? -6.529 -6.681 -14.809 1.00 92.19 128 GLU A C 1
ATOM 980 O O . GLU A 1 128 ? -7.678 -7.099 -14.959 1.00 92.19 128 GLU A O 1
ATOM 985 N N . SER A 1 129 ? -5.583 -6.970 -15.708 1.00 90.12 129 SER A N 1
ATOM 986 C CA . SER A 1 129 ? -5.832 -7.964 -16.755 1.00 90.12 129 SER A CA 1
ATOM 987 C C . SER A 1 129 ? -5.987 -9.366 -16.150 1.00 90.12 129 SER A C 1
ATOM 989 O O . SER A 1 129 ? -5.246 -9.727 -15.231 1.00 90.12 129 SER A O 1
ATOM 991 N N . TYR A 1 130 ? -6.832 -10.210 -16.755 1.00 89.19 130 TYR A N 1
ATOM 992 C CA . TYR A 1 130 ? -6.964 -11.628 -16.380 1.00 89.19 130 TYR A CA 1
ATOM 993 C C . TYR A 1 130 ? -5.609 -12.346 -16.273 1.00 89.19 130 TYR A C 1
ATOM 995 O O . TYR A 1 130 ? -5.394 -13.135 -15.360 1.00 89.19 130 TYR A O 1
ATOM 1003 N N . ARG A 1 131 ? -4.662 -12.035 -17.171 1.00 88.94 131 ARG A N 1
ATOM 1004 C CA . ARG A 1 131 ? -3.316 -12.627 -17.163 1.00 88.94 131 ARG A CA 1
ATOM 1005 C C . ARG A 1 131 ? -2.563 -12.363 -15.858 1.00 88.94 131 ARG A C 1
ATOM 1007 O O . ARG A 1 131 ? -1.863 -13.252 -15.398 1.00 88.94 131 ARG A O 1
ATOM 1014 N N . TYR A 1 132 ? -2.674 -11.154 -15.306 1.00 87.81 132 TYR A N 1
ATOM 1015 C CA . TYR A 1 132 ? -2.030 -10.807 -14.037 1.00 87.81 132 TYR A CA 1
ATOM 1016 C C . TYR A 1 132 ? -2.779 -11.407 -12.848 1.00 87.81 132 TYR A C 1
ATOM 1018 O O . TYR A 1 132 ? -2.132 -11.867 -11.912 1.00 87.81 132 TYR A O 1
ATOM 1026 N N . MET A 1 133 ? -4.113 -11.458 -12.913 1.00 86.75 133 MET A N 1
ATOM 1027 C CA . MET A 1 133 ? -4.935 -12.073 -11.867 1.00 86.75 133 MET A CA 1
ATOM 1028 C C . MET A 1 133 ? -4.716 -13.588 -11.747 1.00 86.75 133 MET A C 1
ATOM 1030 O O . MET A 1 133 ? -4.658 -14.120 -10.646 1.00 86.75 133 MET A O 1
ATOM 1034 N N . ALA A 1 134 ? -4.538 -14.278 -12.875 1.00 85.88 134 ALA A N 1
ATOM 1035 C CA . ALA A 1 134 ? -4.287 -15.718 -12.927 1.00 85.88 134 ALA A CA 1
ATOM 1036 C C . ALA A 1 134 ? -2.817 -16.110 -12.662 1.00 85.88 134 ALA A C 1
ATOM 1038 O O . ALA A 1 134 ? -2.483 -17.294 -12.713 1.00 85.88 134 ALA A O 1
ATOM 1039 N N . ASP A 1 135 ? -1.924 -15.142 -12.430 1.00 80.44 135 ASP A N 1
ATOM 1040 C CA . ASP A 1 135 ? -0.501 -15.397 -12.198 1.00 80.44 135 ASP A CA 1
ATOM 1041 C C . ASP A 1 135 ? -0.255 -15.911 -10.770 1.00 80.44 135 ASP A C 1
ATOM 1043 O O . ASP A 1 135 ? -0.552 -15.235 -9.783 1.00 80.44 135 ASP A O 1
ATOM 1047 N N . SER A 1 136 ? 0.336 -17.100 -10.651 1.00 65.50 136 SER A N 1
ATOM 1048 C CA . SER A 1 136 ? 0.591 -17.781 -9.379 1.00 65.50 136 SER A CA 1
ATOM 1049 C C . SER A 1 136 ? 1.973 -17.467 -8.784 1.00 65.50 136 SER A C 1
ATOM 1051 O O . SER A 1 136 ? 2.588 -18.343 -8.172 1.00 65.50 136 SER A O 1
ATOM 1053 N N . HIS A 1 137 ? 2.511 -16.261 -9.007 1.00 68.50 137 HIS A N 1
ATOM 1054 C CA . HIS A 1 137 ? 3.835 -15.877 -8.499 1.00 68.50 137 HIS A CA 1
ATOM 1055 C C . HIS A 1 137 ? 3.932 -16.046 -6.974 1.00 68.50 137 HIS A C 1
ATOM 1057 O O . HIS A 1 137 ? 3.094 -15.536 -6.236 1.00 68.50 137 HIS A O 1
ATOM 1063 N N . SER A 1 138 ? 4.958 -16.758 -6.498 1.00 61.53 138 SER A N 1
ATOM 1064 C CA . SER A 1 138 ? 4.996 -17.349 -5.149 1.00 61.53 138 SER A CA 1
ATOM 1065 C C . SER A 1 138 ? 5.509 -16.436 -4.029 1.00 61.53 138 SER A C 1
ATOM 1067 O O . SER A 1 138 ? 5.550 -16.861 -2.878 1.00 61.53 138 SER A O 1
ATOM 1069 N N . GLN A 1 139 ? 5.979 -15.231 -4.355 1.00 60.09 139 GLN A N 1
ATOM 1070 C CA . GLN A 1 139 ? 6.650 -14.326 -3.406 1.00 60.09 139 GLN A CA 1
ATOM 1071 C C . GLN A 1 139 ? 5.687 -13.526 -2.518 1.00 60.09 139 GLN A C 1
ATOM 1073 O O . GLN A 1 139 ? 6.090 -13.035 -1.468 1.00 60.09 139 GLN A O 1
ATOM 1078 N N . ALA A 1 140 ? 4.417 -13.432 -2.907 1.00 63.66 140 ALA A N 1
ATOM 1079 C CA . ALA A 1 140 ? 3.358 -12.880 -2.077 1.00 63.66 140 ALA A CA 1
ATOM 1080 C C . ALA A 1 140 ? 2.086 -13.702 -2.276 1.00 63.66 140 ALA A C 1
ATOM 1082 O O . ALA A 1 140 ? 1.756 -14.098 -3.397 1.00 63.66 140 ALA A O 1
ATOM 1083 N N . GLU A 1 141 ? 1.363 -13.943 -1.184 1.00 84.00 141 GLU A N 1
ATOM 1084 C CA . GLU A 1 141 ? 0.002 -14.464 -1.271 1.00 84.00 141 GLU A CA 1
ATOM 1085 C C . GLU A 1 141 ? -0.850 -13.433 -2.018 1.00 84.00 141 GLU A C 1
ATOM 1087 O O . GLU A 1 141 ? -0.911 -12.270 -1.611 1.00 84.00 141 GLU A O 1
ATOM 1092 N N . TYR A 1 142 ? -1.463 -13.848 -3.128 1.00 89.12 142 TYR A N 1
ATOM 1093 C CA . TYR A 1 142 ? -2.287 -12.979 -3.958 1.00 89.12 142 TYR A CA 1
ATOM 1094 C C . TYR A 1 142 ? -3.756 -13.355 -3.832 1.00 89.12 142 TYR A C 1
ATOM 1096 O O . TYR A 1 142 ? -4.181 -14.422 -4.277 1.00 89.12 142 TYR A O 1
ATOM 1104 N N . LEU A 1 143 ? -4.523 -12.463 -3.216 1.00 90.88 143 LEU A N 1
ATOM 1105 C CA . LEU A 1 143 ? -5.957 -12.607 -3.030 1.00 90.88 143 LEU A CA 1
ATOM 1106 C C . LEU A 1 143 ? -6.666 -11.904 -4.185 1.00 90.88 143 LEU A C 1
ATOM 1108 O O . LEU A 1 143 ? -6.533 -10.691 -4.363 1.00 90.88 143 LEU A O 1
ATOM 1112 N N . THR A 1 144 ? -7.408 -12.672 -4.979 1.00 90.19 144 THR A N 1
ATOM 1113 C CA . THR A 1 144 ? -8.076 -12.164 -6.181 1.00 90.19 144 THR A CA 1
ATOM 1114 C C . THR A 1 144 ? -9.570 -12.404 -6.145 1.00 90.19 144 THR A C 1
ATOM 1116 O O . THR A 1 144 ? -10.055 -13.364 -5.545 1.00 90.19 144 THR A O 1
ATOM 1119 N N . ASP A 1 145 ? -10.299 -11.540 -6.839 1.00 88.88 145 ASP A N 1
ATOM 1120 C CA . ASP A 1 145 ? -11.738 -11.649 -7.040 1.00 88.88 145 ASP A CA 1
ATOM 1121 C C . ASP A 1 145 ? -12.156 -12.649 -8.132 1.00 88.88 145 ASP A C 1
ATOM 1123 O O . ASP A 1 145 ? -13.347 -12.892 -8.315 1.00 88.88 145 ASP A O 1
ATOM 1127 N N . LEU A 1 146 ? -11.203 -13.321 -8.793 1.00 85.38 146 LEU A N 1
ATOM 1128 C CA . LEU A 1 146 ? -11.490 -14.402 -9.748 1.00 85.38 146 LEU A CA 1
ATOM 1129 C C . LEU A 1 146 ? -12.167 -15.623 -9.109 1.00 85.38 146 LEU A C 1
ATOM 1131 O O . LEU A 1 146 ? -12.823 -16.396 -9.809 1.00 85.38 146 LEU A O 1
ATOM 1135 N N . HIS A 1 147 ? -11.973 -15.822 -7.804 1.00 76.69 147 HIS A N 1
ATOM 1136 C CA . HIS A 1 147 ? -12.369 -17.038 -7.089 1.00 76.69 147 HIS A CA 1
ATOM 1137 C C . HIS A 1 147 ? -13.222 -16.755 -5.844 1.00 76.69 147 HIS A C 1
ATOM 1139 O O . HIS A 1 147 ? -13.255 -17.570 -4.930 1.00 76.69 147 HIS A O 1
ATOM 1145 N N . LEU A 1 148 ? -13.921 -15.614 -5.787 1.00 70.12 148 LEU A N 1
ATOM 1146 C CA . LEU A 1 148 ? -14.795 -15.257 -4.654 1.00 70.12 148 LEU A CA 1
ATOM 1147 C C . LEU A 1 148 ? -16.126 -16.043 -4.600 1.00 70.12 148 LEU A C 1
ATOM 1149 O O . LEU A 1 148 ? -17.055 -15.621 -3.913 1.00 70.12 148 LEU A O 1
ATOM 1153 N N . LEU A 1 149 ? -16.224 -17.180 -5.300 1.00 50.22 149 LEU A N 1
ATOM 1154 C CA . LEU A 1 149 ? -17.382 -18.082 -5.325 1.00 50.22 149 LEU A CA 1
ATOM 1155 C C . LEU A 1 149 ? -16.956 -19.535 -5.110 1.00 50.22 149 LEU A C 1
ATOM 1157 O O . LEU A 1 149 ? -16.006 -19.973 -5.800 1.00 50.22 149 LEU A O 1
#

Foldseek 3Di:
DFWDWDWDADPVRDTDDIDTVCVVVVDHSDDDFCLSVLVVRQVSNVHDLVRQQEEEDEDQEADDQVVLVCVVVCCVVVVDPPCCPPCSNNVPPHAYAYEWPQVVVVVVVCSVDPDPDDDDDDDDPGTHDPVRQPDPDPRHHYHYPPPPD

Sequence (149 aa):
SHDAACCIVDTSGAHLYGGEKERLSRVKHDGGEVDDLVDQALTSVDATLDDVAMVVQSNHHFRIAPFEDRLPWAVSQGHYPPSYIDPLNIFAGIPKREVSHHLAHAWSVITQAPFDEGLVVVMDGMGESYRYMADSHSQAEYLTDLHLL